Protein AF-A0A953AI22-F1 (afdb_monomer_lite)

pLDDT: mean 75.37, std 15.06, range [40.78, 91.5]

Sequence (62 aa):
MLELESLEDAEPGHSFWELATLEELAEEQGVEPVERLEDLAADFWPKDESVDEFLAAIESRH

Foldseek 3Di:
DDDPDDPVPPDCDDDPPDDDDPVRVCVVVVHDDDPDPVVVPDPPDDPPDDPVVVVVVVVVVD

Radius of gyration: 17.25 Å; chains: 1; bounding box: 30×33×35 Å

Structure (mmCIF, N/CA/C/O backbone):
data_AF-A0A953AI22-F1
#
_entry.id   AF-A0A953AI22-F1
#
loop_
_atom_site.group_PDB
_atom_site.id
_atom_site.type_symbol
_atom_site.label_atom_id
_atom_site.label_alt_id
_atom_site.label_comp_id
_atom_site.label_asym_id
_atom_site.label_entity_id
_atom_site.label_seq_id
_atom_site.pdbx_PDB_ins_code
_atom_site.Cartn_x
_atom_site.Cartn_y
_atom_site.Cartn_z
_atom_site.occupancy
_atom_site.B_iso_or_equiv
_atom_site.auth_seq_id
_atom_site.auth_comp_id
_atom_site.auth_asym_id
_atom_site.auth_atom_id
_atom_site.pdbx_PDB_model_num
ATOM 1 N N . MET A 1 1 ? 12.509 -19.081 22.084 1.00 40.78 1 MET A N 1
ATOM 2 C CA . MET A 1 1 ? 13.041 -19.723 20.869 1.00 40.78 1 MET A CA 1
ATOM 3 C C . MET A 1 1 ? 11.884 -19.692 19.898 1.00 40.78 1 MET A C 1
ATOM 5 O O . MET A 1 1 ? 10.947 -20.442 20.110 1.00 40.78 1 MET A O 1
ATOM 9 N N . LEU A 1 2 ? 11.834 -18.689 19.022 1.00 50.91 2 LEU A N 1
ATOM 10 C CA . LEU A 1 2 ? 10.738 -18.570 18.061 1.00 50.91 2 LEU A CA 1
ATOM 11 C C . LEU A 1 2 ? 10.984 -19.630 16.985 1.00 50.91 2 LEU A C 1
ATOM 13 O O . LEU A 1 2 ? 12.035 -19.605 16.345 1.00 50.91 2 LEU A O 1
ATOM 17 N N . GLU A 1 3 ? 10.078 -20.596 16.878 1.00 46.22 3 GLU A N 1
ATOM 18 C CA . GLU A 1 3 ? 10.013 -21.527 15.754 1.00 46.22 3 GLU A CA 1
ATOM 19 C C . GLU A 1 3 ? 9.705 -20.690 14.511 1.00 46.22 3 GLU A C 1
ATOM 21 O O . GLU A 1 3 ? 8.618 -20.132 14.394 1.00 46.22 3 GLU A O 1
ATOM 26 N N . LEU A 1 4 ? 10.702 -20.513 13.636 1.00 54.25 4 LEU A N 1
ATOM 27 C CA . LEU A 1 4 ? 10.469 -19.967 12.304 1.00 54.25 4 LEU A CA 1
ATOM 28 C C . LEU A 1 4 ? 9.548 -20.950 11.585 1.00 54.25 4 LEU A C 1
ATOM 30 O O . LEU A 1 4 ? 9.963 -22.068 11.272 1.00 54.25 4 LEU A O 1
ATOM 34 N N . GLU A 1 5 ? 8.308 -20.534 11.358 1.00 53.50 5 GLU A N 1
ATOM 35 C CA . GLU A 1 5 ? 7.410 -21.214 10.440 1.00 53.50 5 GLU A CA 1
ATOM 36 C C . GLU A 1 5 ? 8.119 -21.363 9.089 1.00 53.50 5 GLU A C 1
ATOM 38 O O . GLU A 1 5 ? 8.760 -20.440 8.580 1.00 53.50 5 GLU A O 1
ATOM 43 N N . SER A 1 6 ? 8.084 -22.592 8.586 1.00 52.22 6 SER A N 1
ATOM 44 C CA . SER A 1 6 ? 8.715 -23.020 7.350 1.00 52.22 6 SER A CA 1
ATOM 45 C C . SER A 1 6 ? 8.231 -22.152 6.180 1.00 52.22 6 SER A C 1
ATOM 47 O O . SER A 1 6 ? 7.081 -22.236 5.760 1.00 52.22 6 SER A O 1
ATOM 49 N N . LEU A 1 7 ? 9.121 -21.302 5.660 1.00 56.69 7 LEU A N 1
ATOM 50 C CA . LEU A 1 7 ? 8.938 -20.525 4.427 1.00 56.69 7 LEU A CA 1
ATOM 51 C C . LEU A 1 7 ? 9.180 -21.412 3.188 1.00 56.69 7 LEU A C 1
ATOM 53 O O . LEU A 1 7 ? 9.886 -21.017 2.263 1.00 56.69 7 LEU A O 1
ATOM 57 N N . GLU A 1 8 ? 8.666 -22.644 3.187 1.00 49.56 8 GLU A N 1
ATOM 58 C CA . GLU A 1 8 ? 8.849 -23.600 2.082 1.00 49.56 8 GLU A CA 1
ATOM 59 C C . GLU A 1 8 ? 7.962 -23.300 0.858 1.00 49.56 8 GLU A C 1
ATOM 61 O O . GLU A 1 8 ? 8.196 -23.880 -0.197 1.00 49.56 8 GLU A O 1
ATOM 66 N N . ASP A 1 9 ? 7.037 -22.336 0.956 1.00 44.25 9 ASP A N 1
ATOM 67 C CA . ASP A 1 9 ? 6.167 -21.877 -0.143 1.00 44.25 9 ASP A CA 1
ATOM 68 C C . ASP A 1 9 ? 6.451 -20.424 -0.581 1.00 44.25 9 ASP A C 1
ATOM 70 O O . ASP A 1 9 ? 5.589 -19.743 -1.140 1.00 44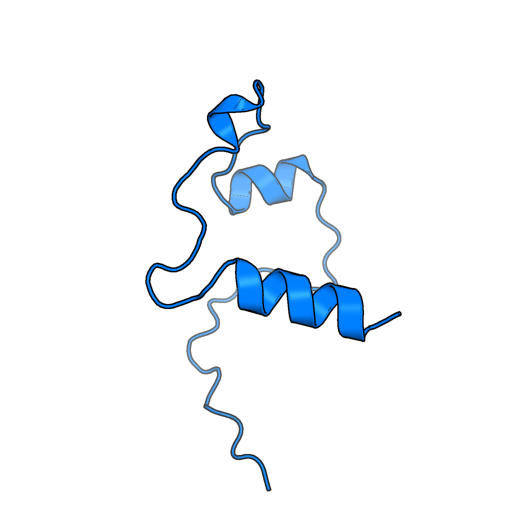.25 9 ASP A O 1
ATOM 74 N N . ALA A 1 10 ? 7.658 -19.905 -0.332 1.00 52.25 10 ALA A N 1
ATOM 75 C CA . ALA A 1 10 ? 8.088 -18.703 -1.038 1.00 52.25 10 ALA A CA 1
ATOM 76 C C . ALA A 1 10 ? 8.377 -19.096 -2.496 1.00 52.25 10 ALA A C 1
ATOM 78 O O . ALA A 1 10 ? 9.459 -19.600 -2.805 1.00 52.25 10 ALA A O 1
ATOM 79 N N . GLU A 1 11 ? 7.391 -18.898 -3.380 1.00 55.59 11 GLU A N 1
ATOM 80 C CA . GLU A 1 11 ? 7.593 -18.836 -4.834 1.00 55.59 11 GLU A CA 1
ATOM 81 C C . GLU A 1 11 ? 8.909 -18.091 -5.131 1.00 55.59 11 GLU A C 1
ATOM 83 O O . GLU A 1 11 ? 9.257 -17.175 -4.375 1.00 55.59 11 GLU A O 1
ATOM 88 N N . PRO A 1 12 ? 9.665 -18.431 -6.193 1.00 50.09 12 PRO A N 1
ATOM 89 C CA . PRO A 1 12 ? 10.920 -17.762 -6.522 1.00 50.09 12 PRO A CA 1
ATOM 90 C C . PRO A 1 12 ? 10.640 -16.365 -7.104 1.00 50.09 12 PRO A C 1
ATOM 92 O O . PRO A 1 12 ? 11.020 -16.059 -8.229 1.00 50.09 12 PRO A O 1
ATOM 95 N N . GLY A 1 13 ? 9.921 -15.534 -6.356 1.00 58.34 13 GLY A N 1
ATOM 96 C CA . GLY A 1 13 ? 9.761 -14.114 -6.581 1.00 58.34 13 GLY A CA 1
ATOM 97 C C . GLY A 1 13 ? 11.055 -13.420 -6.190 1.00 58.34 13 GLY A C 1
ATOM 98 O O . GLY A 1 13 ? 11.723 -13.817 -5.232 1.00 58.34 13 GLY A O 1
ATOM 99 N N . HIS A 1 14 ? 11.422 -12.442 -7.005 1.00 59.28 14 HIS A N 1
ATOM 100 C CA . HIS A 1 14 ? 12.662 -11.681 -6.987 1.00 59.28 14 HIS A CA 1
ATOM 101 C C . HIS A 1 14 ? 13.318 -11.522 -5.607 1.00 59.28 14 HIS A C 1
ATOM 103 O O . HIS A 1 14 ? 12.678 -11.224 -4.595 1.00 59.28 14 HIS A O 1
ATOM 109 N N . SER A 1 15 ? 14.646 -11.683 -5.568 1.00 70.06 15 SER A N 1
ATOM 110 C CA . SER A 1 15 ? 15.423 -11.330 -4.378 1.00 70.06 15 SER A CA 1
ATOM 111 C C . SER A 1 15 ? 15.087 -9.891 -4.000 1.00 70.06 15 SER A C 1
ATOM 113 O O . SER A 1 15 ? 15.154 -9.013 -4.853 1.00 70.06 15 SER A O 1
ATOM 115 N N . PHE A 1 16 ? 14.805 -9.621 -2.723 1.00 69.31 16 PHE A N 1
ATOM 116 C CA . PHE A 1 16 ? 14.561 -8.255 -2.233 1.00 69.31 16 PHE A CA 1
ATOM 117 C C . PHE A 1 16 ? 15.661 -7.253 -2.657 1.00 69.31 16 PHE A C 1
ATOM 119 O O . PHE A 1 16 ? 15.439 -6.047 -2.697 1.00 69.31 16 PHE A O 1
ATOM 126 N N . TRP A 1 17 ? 16.863 -7.750 -2.970 1.00 79.88 17 TRP A N 1
ATOM 127 C CA . TRP A 1 17 ? 18.020 -6.963 -3.396 1.00 79.88 17 TRP A CA 1
ATOM 128 C C . TRP A 1 17 ? 18.172 -6.803 -4.914 1.00 79.88 17 TRP A C 1
ATOM 130 O O . TRP A 1 17 ? 19.132 -6.167 -5.355 1.00 79.88 17 TRP A O 1
ATOM 140 N N . GLU A 1 18 ? 17.288 -7.388 -5.720 1.00 82.00 18 GLU A N 1
ATOM 141 C CA . GLU A 1 18 ? 17.242 -7.110 -7.151 1.00 82.00 18 GLU A CA 1
ATOM 142 C C . GLU A 1 18 ? 16.636 -5.729 -7.390 1.00 82.00 18 GLU A C 1
ATOM 144 O O . GLU A 1 18 ? 15.581 -5.373 -6.873 1.00 82.00 18 GLU A O 1
ATOM 149 N N . LEU A 1 19 ? 17.356 -4.919 -8.161 1.00 83.69 19 LEU A N 1
ATOM 150 C CA . LEU A 1 19 ? 16.895 -3.598 -8.549 1.00 83.69 19 LEU A CA 1
ATOM 151 C C . LEU A 1 19 ? 15.918 -3.760 -9.714 1.00 83.69 19 LEU A C 1
ATOM 153 O O . LEU A 1 19 ? 16.351 -4.040 -10.829 1.00 83.69 19 LEU A O 1
ATOM 157 N N . ALA A 1 20 ? 14.634 -3.559 -9.443 1.00 85.38 20 ALA A N 1
ATOM 158 C CA . ALA A 1 20 ? 13.592 -3.409 -10.449 1.00 85.38 20 ALA A CA 1
ATOM 159 C C . ALA A 1 20 ? 13.154 -1.940 -10.535 1.00 85.38 20 ALA A C 1
ATOM 161 O O . ALA A 1 20 ? 13.207 -1.185 -9.556 1.00 85.38 20 ALA A O 1
ATOM 162 N N . THR A 1 21 ? 12.747 -1.518 -11.724 1.00 90.19 21 THR A N 1
ATOM 163 C CA . THR A 1 21 ? 12.073 -0.237 -11.945 1.00 90.19 21 THR A CA 1
ATOM 164 C C . THR A 1 21 ? 10.652 -0.272 -11.385 1.00 90.19 21 THR A C 1
ATOM 166 O O . THR A 1 21 ? 10.100 -1.334 -11.100 1.00 90.19 21 THR A O 1
ATOM 169 N N . LEU A 1 22 ? 10.043 0.904 -11.212 1.00 86.38 22 LEU A N 1
ATOM 170 C CA . LEU A 1 22 ? 8.668 0.990 -10.716 1.00 86.38 22 LEU A CA 1
ATOM 171 C C . LEU A 1 22 ? 7.690 0.307 -11.683 1.00 86.38 22 LEU A C 1
ATOM 173 O O . LEU A 1 22 ? 6.741 -0.335 -11.249 1.00 86.38 22 LEU A O 1
ATOM 177 N N . GLU A 1 23 ? 7.943 0.438 -12.982 1.00 90.19 23 GLU A N 1
ATOM 178 C CA . GLU A 1 23 ? 7.147 -0.149 -14.053 1.00 90.19 23 GLU A CA 1
ATOM 179 C C . GLU A 1 23 ? 7.221 -1.681 -14.046 1.00 90.19 23 GLU A C 1
ATOM 181 O O . GLU A 1 23 ? 6.185 -2.334 -14.132 1.00 90.19 23 GLU A O 1
ATOM 186 N N . GLU A 1 24 ? 8.419 -2.249 -13.874 1.00 89.62 24 GLU A N 1
ATOM 187 C CA . GLU A 1 24 ? 8.617 -3.703 -13.758 1.00 89.62 24 GLU A CA 1
ATOM 188 C C . GLU A 1 24 ? 7.898 -4.267 -12.524 1.00 89.62 24 GLU A C 1
ATOM 190 O O . GLU A 1 24 ? 7.218 -5.287 -12.617 1.00 89.62 24 GLU A O 1
ATOM 195 N N . LEU A 1 25 ? 7.975 -3.569 -11.384 1.00 87.62 25 LEU A N 1
ATOM 196 C CA . LEU A 1 25 ? 7.277 -3.966 -10.156 1.00 87.62 25 LEU A CA 1
ATOM 197 C C . LEU A 1 25 ? 5.752 -3.905 -10.301 1.00 87.62 25 LEU A C 1
ATOM 199 O O . LEU A 1 25 ? 5.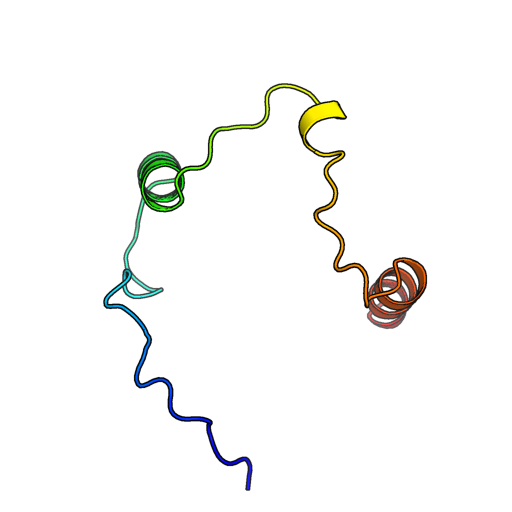046 -4.765 -9.774 1.00 87.62 25 LEU A O 1
ATOM 203 N N . ALA A 1 26 ? 5.236 -2.887 -10.990 1.00 88.19 26 ALA A N 1
ATOM 204 C CA . ALA A 1 26 ? 3.804 -2.737 -11.218 1.00 88.19 26 ALA A CA 1
ATOM 205 C C . ALA A 1 26 ? 3.258 -3.856 -12.120 1.00 88.19 26 ALA A C 1
ATOM 207 O O . ALA A 1 26 ? 2.220 -4.443 -11.808 1.00 88.19 26 ALA A O 1
ATOM 208 N N . GLU A 1 27 ? 3.984 -4.195 -13.193 1.00 89.94 27 GLU A N 1
ATOM 209 C CA . GLU A 1 27 ? 3.639 -5.297 -14.097 1.00 89.94 27 GLU A CA 1
ATOM 210 C C . GLU A 1 27 ? 3.648 -6.648 -13.370 1.00 89.94 27 GLU A C 1
ATOM 212 O O . GLU A 1 27 ? 2.691 -7.414 -13.490 1.00 89.94 27 GLU A O 1
ATOM 217 N N . GLU A 1 28 ? 4.679 -6.920 -12.566 1.00 88.94 28 GLU A N 1
ATOM 218 C CA . GLU A 1 28 ? 4.795 -8.163 -11.794 1.00 88.94 28 GLU A CA 1
ATOM 219 C C . GLU A 1 28 ? 3.646 -8.335 -10.790 1.00 88.94 28 GLU A C 1
ATOM 221 O O . GLU A 1 28 ? 3.074 -9.418 -10.661 1.00 88.94 28 GLU A O 1
ATOM 226 N N . GLN A 1 29 ? 3.277 -7.260 -10.091 1.00 87.88 29 GLN A N 1
ATOM 227 C CA . GLN A 1 29 ? 2.220 -7.281 -9.077 1.00 87.88 29 GLN A CA 1
ATOM 228 C C . GLN A 1 29 ? 0.811 -7.180 -9.680 1.00 87.88 29 GLN A C 1
ATOM 230 O O . GLN A 1 29 ? -0.176 -7.297 -8.951 1.00 87.88 29 GLN A O 1
ATOM 235 N N . GLY A 1 30 ? 0.699 -6.967 -10.995 1.00 89.50 30 GLY A N 1
ATOM 236 C CA . GLY A 1 30 ? -0.578 -6.789 -11.682 1.00 89.50 30 GLY A CA 1
ATOM 237 C C . GLY A 1 30 ? -1.339 -5.549 -11.209 1.00 89.50 30 GLY A C 1
ATOM 238 O O . GLY A 1 30 ? -2.569 -5.578 -11.138 1.00 89.50 30 GLY A O 1
ATOM 239 N N . VAL A 1 31 ? -0.618 -4.484 -10.848 1.00 88.56 31 VAL A N 1
ATOM 240 C CA . VAL A 1 31 ? -1.189 -3.222 -10.359 1.00 88.56 31 VAL A CA 1
ATOM 241 C C . VAL A 1 31 ? -0.949 -2.093 -11.354 1.00 88.56 31 VAL A C 1
ATOM 243 O O . VAL A 1 31 ? 0.046 -2.069 -12.073 1.00 88.56 31 VAL A O 1
ATOM 246 N N . GLU A 1 32 ? -1.855 -1.120 -11.371 1.00 87.19 32 GLU A N 1
ATOM 247 C CA . GLU A 1 32 ? -1.746 0.078 -12.205 1.00 87.19 32 GLU A CA 1
ATOM 248 C C . GLU A 1 32 ? -1.682 1.338 -11.326 1.00 87.19 32 GLU A C 1
ATOM 250 O O . GLU A 1 32 ? -2.195 1.336 -10.200 1.00 87.19 32 GLU A O 1
ATOM 255 N N . PRO A 1 33 ? -1.061 2.434 -11.807 1.00 84.56 33 PRO A N 1
ATOM 256 C CA . PRO A 1 33 ? -1.088 3.708 -11.104 1.00 84.56 33 PRO A CA 1
ATOM 257 C C . PRO A 1 33 ? -2.520 4.190 -10.871 1.00 84.56 33 PRO A C 1
ATOM 259 O O . PRO A 1 33 ? -3.352 4.193 -11.775 1.00 84.56 33 PRO A O 1
ATOM 262 N N . VAL A 1 34 ? -2.787 4.663 -9.658 1.00 85.94 34 VAL A N 1
ATOM 263 C CA . VAL A 1 34 ? -4.095 5.207 -9.295 1.00 85.94 34 VAL A CA 1
ATOM 264 C C . VAL A 1 34 ? -4.289 6.588 -9.926 1.00 85.94 34 VAL A C 1
ATOM 266 O O . VAL A 1 34 ? -3.481 7.493 -9.709 1.00 85.94 34 VAL A O 1
ATOM 269 N N . GLU A 1 35 ? -5.373 6.769 -10.684 1.00 89.19 35 GLU A N 1
ATOM 270 C CA . GLU A 1 35 ? -5.667 8.032 -11.374 1.00 89.19 35 GLU A CA 1
ATOM 271 C C . GLU A 1 35 ? -6.535 8.991 -10.547 1.00 89.19 35 GLU A C 1
ATOM 273 O O . GLU A 1 35 ? -6.521 10.202 -10.794 1.00 89.19 35 GLU A O 1
ATOM 278 N N . ARG A 1 36 ? -7.313 8.482 -9.580 1.00 86.31 36 ARG A N 1
ATOM 279 C CA . ARG A 1 36 ? -8.258 9.281 -8.783 1.00 86.31 36 ARG A CA 1
ATOM 280 C C . ARG A 1 36 ? -8.266 8.849 -7.321 1.00 86.31 36 ARG A C 1
ATOM 282 O O . ARG A 1 36 ? -8.032 7.691 -6.994 1.00 86.31 36 ARG A O 1
ATOM 289 N N . LEU A 1 37 ? -8.563 9.784 -6.419 1.00 79.25 37 LEU A N 1
ATOM 290 C CA . LEU A 1 37 ? -8.567 9.510 -4.975 1.00 79.25 37 LEU A CA 1
ATOM 291 C C . LEU A 1 37 ? -9.623 8.474 -4.578 1.00 79.25 37 LEU A C 1
ATOM 293 O O . LEU A 1 37 ? -9.432 7.742 -3.613 1.00 79.25 37 LEU A O 1
ATOM 297 N N . GLU A 1 38 ? -10.726 8.400 -5.316 1.00 81.88 38 GLU A N 1
ATOM 298 C CA . GLU A 1 38 ? -11.801 7.443 -5.075 1.00 81.88 38 GLU A CA 1
ATOM 299 C C . GLU A 1 38 ? -11.351 5.997 -5.316 1.00 81.88 38 GLU A C 1
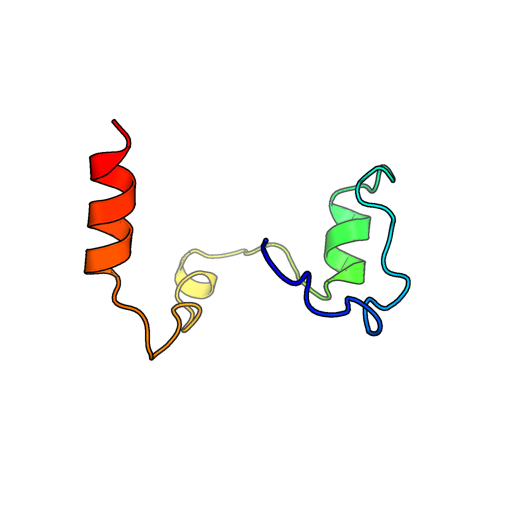ATOM 301 O O . GLU A 1 38 ? -11.873 5.093 -4.672 1.00 81.88 38 GLU A O 1
ATOM 306 N N . ASP A 1 39 ? -10.347 5.777 -6.169 1.00 77.38 39 ASP A N 1
ATOM 307 C CA . ASP A 1 39 ? -9.801 4.444 -6.442 1.00 77.38 39 ASP A CA 1
ATOM 308 C C . ASP A 1 39 ? -8.944 3.929 -5.264 1.00 77.38 39 ASP A C 1
ATOM 310 O O . ASP A 1 39 ? -8.731 2.727 -5.125 1.00 77.38 39 ASP A O 1
ATOM 314 N N . LEU A 1 40 ? -8.491 4.827 -4.372 1.00 74.25 40 LEU A N 1
ATOM 315 C CA . LEU A 1 40 ? -7.839 4.467 -3.104 1.00 74.25 40 LEU A CA 1
ATOM 316 C C . LEU A 1 40 ? -8.847 4.067 -2.022 1.00 74.25 40 LEU A C 1
ATOM 318 O O . LEU A 1 40 ? -8.480 3.407 -1.050 1.00 74.25 40 LEU A O 1
ATOM 322 N N . ALA A 1 41 ? -10.111 4.475 -2.163 1.00 72.69 41 ALA A N 1
ATOM 323 C CA . ALA A 1 41 ? -11.179 4.147 -1.230 1.00 72.69 41 ALA A CA 1
ATOM 324 C C . ALA A 1 41 ? -11.724 2.739 -1.522 1.00 72.69 41 ALA A C 1
ATOM 326 O O . ALA A 1 41 ? -12.874 2.561 -1.917 1.00 72.69 41 ALA A O 1
ATOM 327 N N . ALA A 1 42 ? -10.879 1.727 -1.344 1.00 65.31 42 ALA A N 1
ATOM 328 C CA . ALA A 1 42 ? -11.255 0.319 -1.422 1.00 65.31 42 ALA A CA 1
ATOM 329 C C . ALA A 1 42 ? -11.348 -0.309 -0.019 1.00 65.31 42 ALA A C 1
ATOM 331 O O . AL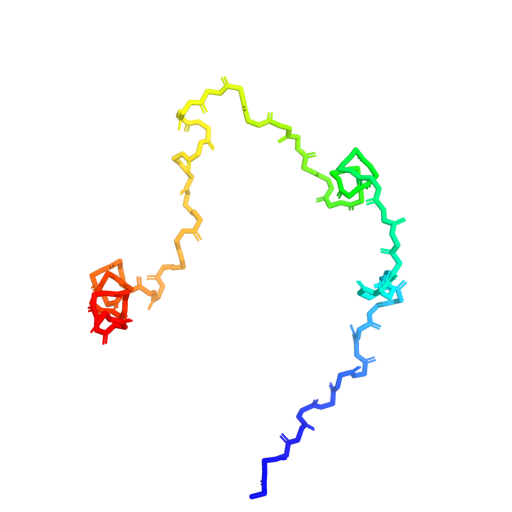A A 1 42 ? -10.787 0.213 0.946 1.00 65.31 42 ALA A O 1
ATOM 332 N N . ASP A 1 43 ? -12.012 -1.468 0.076 1.00 65.38 43 ASP A N 1
ATOM 333 C CA . ASP A 1 43 ? -12.032 -2.362 1.253 1.00 65.38 43 ASP A CA 1
ATOM 334 C C . ASP A 1 43 ? -10.644 -3.020 1.472 1.00 65.38 43 ASP A C 1
ATOM 336 O O . ASP A 1 43 ? -10.514 -4.233 1.612 1.00 65.38 43 ASP A O 1
ATOM 340 N N . PHE A 1 44 ? -9.570 -2.226 1.450 1.00 70.56 44 PHE A N 1
ATOM 341 C CA . PHE A 1 44 ? -8.210 -2.676 1.761 1.00 70.56 44 PHE A CA 1
ATOM 342 C C . PHE A 1 44 ? -8.051 -3.027 3.237 1.00 70.56 44 PHE A C 1
ATOM 344 O O . PHE A 1 44 ? -7.156 -3.790 3.597 1.00 70.56 44 PHE A O 1
ATOM 351 N N . TRP A 1 45 ? -8.894 -2.450 4.094 1.00 79.25 45 TRP A N 1
ATOM 352 C CA . TRP A 1 45 ? -8.807 -2.668 5.524 1.00 79.25 45 TRP A CA 1
ATOM 353 C C . TRP A 1 45 ? -9.297 -4.078 5.884 1.00 79.25 45 TRP A C 1
ATOM 355 O O . TRP A 1 45 ? -10.436 -4.426 5.545 1.00 79.25 45 TRP A O 1
ATOM 365 N N . PRO A 1 46 ? -8.485 -4.898 6.574 1.00 80.44 46 PRO A N 1
ATOM 366 C CA . PRO A 1 46 ? -8.916 -6.213 7.020 1.00 80.44 46 PRO A CA 1
ATOM 367 C C . PRO A 1 46 ? -10.173 -6.090 7.880 1.00 80.44 46 PRO A C 1
ATOM 369 O O . PRO A 1 46 ? -10.234 -5.288 8.808 1.00 80.44 46 PRO A O 1
ATOM 372 N N . LYS A 1 47 ? -11.196 -6.898 7.582 1.00 79.50 47 LYS A N 1
ATOM 373 C CA . LYS A 1 47 ? -12.492 -6.831 8.287 1.00 79.50 47 LYS A CA 1
ATOM 374 C C . LYS A 1 47 ? -12.375 -7.110 9.784 1.00 79.50 47 LYS A C 1
ATOM 376 O O . LYS A 1 47 ? -13.240 -6.696 10.550 1.00 79.50 47 LYS A O 1
ATOM 381 N N . ASP A 1 48 ? -11.326 -7.828 10.160 1.00 83.94 48 ASP A N 1
ATOM 382 C CA . ASP A 1 48 ? -11.039 -8.241 11.526 1.00 83.94 48 ASP A CA 1
ATOM 383 C C . ASP A 1 48 ? -10.126 -7.248 12.268 1.00 83.94 48 ASP A C 1
ATOM 385 O O . ASP A 1 48 ? -9.860 -7.440 13.453 1.00 83.94 48 ASP A O 1
ATOM 389 N N . GLU A 1 49 ? -9.663 -6.180 11.607 1.00 81.44 49 GLU A N 1
ATOM 390 C CA . GLU A 1 49 ? -8.808 -5.151 12.2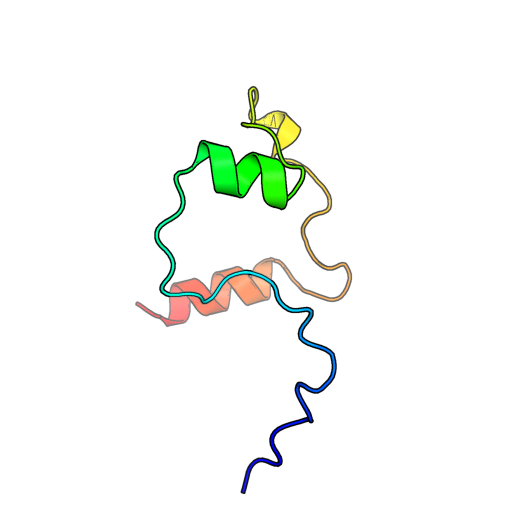06 1.00 81.44 49 GLU A CA 1
ATOM 391 C C . GLU A 1 49 ? -9.571 -3.837 12.416 1.00 81.44 49 GLU A C 1
ATOM 393 O O . GLU A 1 49 ? -10.429 -3.451 11.621 1.00 81.44 49 GLU A O 1
ATOM 398 N N . SER A 1 50 ? -9.242 -3.100 13.479 1.00 87.00 50 SER A N 1
ATOM 399 C CA . SER A 1 50 ? -9.824 -1.783 13.763 1.00 87.00 50 SER A CA 1
ATOM 400 C C . SER A 1 50 ? -8.919 -0.655 13.271 1.00 87.00 50 SER A C 1
ATOM 402 O O . SER A 1 50 ? -7.740 -0.594 13.622 1.00 87.00 50 SER A O 1
ATOM 404 N N . VAL A 1 51 ? -9.490 0.296 12.525 1.00 87.06 51 VAL A N 1
ATOM 405 C CA . VAL A 1 51 ? -8.780 1.515 12.094 1.00 87.06 51 VAL A CA 1
ATOM 406 C C . VAL A 1 51 ? -8.277 2.317 13.301 1.00 87.06 51 VAL A C 1
ATOM 408 O O . VAL A 1 51 ? -7.171 2.857 13.270 1.00 87.06 51 VAL A O 1
ATOM 411 N N . ASP A 1 52 ? -9.049 2.360 14.389 1.00 89.12 52 ASP A N 1
ATOM 412 C CA . ASP A 1 52 ? -8.690 3.116 15.593 1.00 89.12 52 ASP A CA 1
ATOM 413 C C . ASP A 1 52 ? -7.442 2.542 16.285 1.00 89.12 52 ASP A C 1
ATOM 415 O O . ASP A 1 52 ? -6.603 3.292 16.785 1.00 89.12 52 ASP A O 1
ATOM 419 N N . GLU A 1 53 ? -7.283 1.214 16.287 1.00 86.88 53 GLU A N 1
ATOM 420 C CA . GLU A 1 53 ? -6.111 0.552 16.876 1.00 86.88 53 GLU A CA 1
ATOM 421 C C . GLU A 1 53 ? -4.832 0.872 16.095 1.00 86.88 53 GLU A C 1
ATOM 423 O O . GLU A 1 53 ? -3.781 1.128 16.688 1.00 86.88 53 GLU A O 1
ATOM 428 N N . PHE A 1 54 ? -4.926 0.934 14.766 1.00 85.88 54 PHE A N 1
ATOM 429 C CA . PHE A 1 54 ? -3.815 1.333 13.908 1.00 85.88 54 PHE A CA 1
ATOM 430 C C . PHE A 1 54 ? -3.391 2.786 14.132 1.00 85.88 54 PHE A C 1
ATOM 432 O O . PHE A 1 54 ? -2.196 3.069 14.261 1.00 85.88 54 PHE A O 1
ATOM 439 N N . LEU A 1 55 ? -4.355 3.706 14.226 1.00 91.06 55 LEU A N 1
ATOM 440 C CA . LEU A 1 55 ? -4.069 5.113 14.513 1.00 91.06 55 LEU A CA 1
ATOM 441 C C . LEU A 1 55 ? -3.386 5.269 15.877 1.00 91.06 55 LEU A C 1
ATOM 443 O O . LEU A 1 55 ? -2.354 5.937 15.969 1.00 91.06 55 LEU A O 1
ATOM 447 N N . ALA A 1 56 ? -3.879 4.576 16.907 1.00 91.50 56 ALA A N 1
ATOM 448 C CA . ALA A 1 56 ? -3.254 4.572 18.228 1.00 91.50 56 ALA A CA 1
ATOM 449 C C . ALA A 1 56 ? -1.808 4.041 18.190 1.00 91.50 56 ALA A C 1
ATOM 451 O O . ALA A 1 56 ? -0.926 4.584 18.860 1.00 91.50 56 ALA A O 1
ATOM 452 N N . ALA A 1 57 ? -1.530 3.011 17.383 1.00 87.81 57 ALA A N 1
ATOM 453 C CA . ALA A 1 57 ? -0.180 2.480 17.213 1.00 87.81 57 ALA A CA 1
ATOM 454 C C . ALA A 1 57 ? 0.776 3.503 16.572 1.00 87.81 57 ALA A C 1
ATOM 456 O O . ALA A 1 57 ? 1.910 3.645 17.039 1.00 87.81 57 ALA A O 1
ATOM 457 N N . ILE A 1 58 ? 0.331 4.248 15.553 1.00 89.81 58 ILE A N 1
ATOM 458 C CA 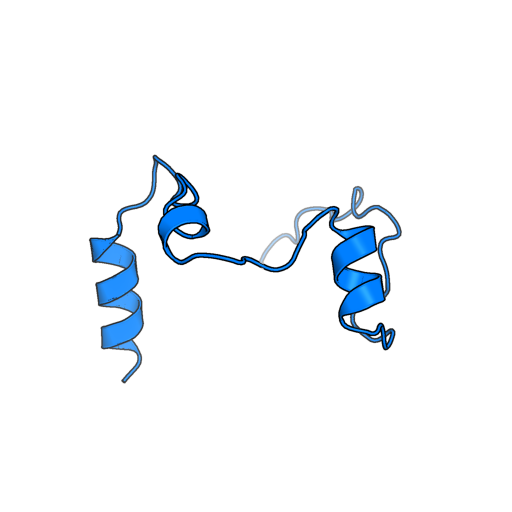. ILE A 1 58 ? 1.129 5.314 14.921 1.00 89.81 58 ILE A CA 1
ATOM 459 C C . ILE A 1 58 ? 1.431 6.427 15.923 1.00 89.81 58 ILE A C 1
ATOM 461 O O . ILE A 1 58 ? 2.585 6.834 16.063 1.00 89.81 58 ILE A O 1
ATOM 465 N N . GLU A 1 59 ? 0.411 6.900 16.634 1.00 88.06 59 GLU A N 1
ATOM 466 C CA . GLU A 1 59 ? 0.551 7.987 17.606 1.00 88.06 59 GLU A CA 1
ATOM 467 C C . GLU A 1 59 ? 1.460 7.603 18.778 1.00 88.06 59 GLU A C 1
ATOM 469 O O . GLU A 1 59 ? 2.225 8.431 19.268 1.00 88.06 59 GLU A O 1
ATOM 474 N N . SER A 1 60 ? 1.445 6.334 19.195 1.00 78.31 60 SER A N 1
ATOM 475 C CA . SER A 1 60 ? 2.308 5.829 20.271 1.00 78.31 60 SER A CA 1
ATOM 476 C C . SER A 1 60 ? 3.802 5.791 19.918 1.00 78.31 60 SER A C 1
ATOM 478 O O . SER A 1 60 ? 4.642 5.629 20.804 1.00 78.31 60 SER A O 1
ATOM 480 N N . ARG A 1 61 ? 4.148 5.924 18.632 1.00 62.47 61 ARG A N 1
ATOM 481 C CA . ARG A 1 61 ? 5.517 5.809 18.108 1.00 62.47 61 ARG A CA 1
ATOM 482 C C . ARG A 1 61 ? 6.231 7.167 17.991 1.00 62.47 61 ARG A C 1
ATOM 484 O O . ARG A 1 61 ? 7.238 7.259 17.285 1.00 62.47 61 ARG A O 1
ATOM 491 N N . HIS A 1 62 ? 5.721 8.199 18.665 1.00 52.09 62 HIS A N 1
ATOM 492 C CA . HIS A 1 62 ? 6.210 9.577 18.581 1.00 52.09 62 HIS A CA 1
ATOM 493 C C . HIS A 1 62 ? 7.011 10.049 19.800 1.00 52.09 62 HIS A C 1
ATOM 495 O O . HIS A 1 62 ? 6.703 9.627 20.937 1.00 52.09 62 HIS A O 1
#

Secondary structure (DSSP, 8-state):
-------TT--S---TTS---HHHHHHHHT-----SGGGG-SS-S-TTS-HHHHHHHHHTT-